Protein AF-A0A846D3G9-F1 (afdb_monomer_lite)

pLDDT: mean 93.1, std 8.28, range [65.25, 98.62]

Radius of gyration: 20.48 Å; chains: 1; bounding box: 64×42×37 Å

Structure (mmCIF, N/CA/C/O backbone):
data_AF-A0A846D3G9-F1
#
_entry.id   AF-A0A846D3G9-F1
#
loop_
_atom_site.group_PDB
_atom_site.id
_atom_site.type_symbol
_atom_site.label_atom_id
_atom_site.label_alt_id
_atom_site.label_comp_id
_atom_site.label_asym_id
_atom_site.label_entity_id
_atom_site.label_seq_id
_atom_site.pdbx_PDB_ins_code
_atom_site.Cartn_x
_atom_site.Cartn_y
_atom_site.Cartn_z
_atom_site.occupancy
_atom_site.B_iso_or_equiv
_atom_site.auth_seq_id
_atom_site.auth_comp_id
_atom_site.auth_asym_id
_atom_site.auth_atom_id
_atom_site.pdbx_PDB_model_num
ATOM 1 N N . VAL A 1 1 ? 3.346 23.063 -13.360 1.00 92.69 1 VAL A N 1
ATOM 2 C CA . VAL A 1 1 ? 4.723 22.517 -13.256 1.00 92.69 1 VAL A CA 1
ATOM 3 C C . VAL A 1 1 ? 4.946 21.831 -11.912 1.00 92.69 1 VAL A C 1
ATOM 5 O O . VAL A 1 1 ? 5.112 20.624 -11.915 1.00 92.69 1 VAL A O 1
ATOM 8 N N . ILE A 1 2 ? 4.826 22.537 -10.778 1.00 97.31 2 ILE A N 1
ATOM 9 C CA . ILE A 1 2 ? 5.050 21.969 -9.428 1.00 97.31 2 ILE A CA 1
ATOM 10 C C . ILE A 1 2 ? 4.203 20.713 -9.144 1.00 97.31 2 ILE A C 1
ATOM 12 O O . ILE A 1 2 ? 4.733 19.724 -8.655 1.00 97.31 2 ILE A O 1
ATOM 16 N N . GLY A 1 3 ? 2.911 20.708 -9.498 1.00 98.06 3 GLY A N 1
ATOM 17 C CA . GLY A 1 3 ? 2.059 19.523 -9.304 1.00 98.06 3 GLY A CA 1
ATOM 18 C C . GLY A 1 3 ? 2.577 18.277 -10.035 1.00 98.06 3 GLY A C 1
ATOM 19 O O . GLY A 1 3 ? 2.642 17.207 -9.448 1.00 98.06 3 GLY A O 1
ATOM 20 N N . ILE A 1 4 ? 3.042 18.438 -11.279 1.00 98.19 4 ILE A N 1
ATOM 21 C CA . ILE A 1 4 ? 3.637 17.346 -12.064 1.00 98.19 4 ILE A CA 1
ATOM 22 C C . ILE A 1 4 ? 4.944 16.865 -11.434 1.00 98.19 4 ILE A C 1
ATOM 24 O O . ILE A 1 4 ? 5.202 15.665 -11.424 1.00 98.19 4 ILE A O 1
ATOM 28 N N . TRP A 1 5 ? 5.744 17.770 -10.861 1.00 98.44 5 TRP A N 1
ATOM 29 C CA . TRP A 1 5 ? 6.933 17.372 -10.107 1.00 98.44 5 TRP A CA 1
ATOM 30 C C . TRP A 1 5 ? 6.574 16.495 -8.909 1.00 98.44 5 TRP A C 1
ATOM 32 O O . TRP A 1 5 ? 7.191 15.451 -8.741 1.00 98.44 5 TRP A O 1
ATOM 42 N N . PHE A 1 6 ? 5.549 16.841 -8.126 1.00 98.25 6 PHE A N 1
ATOM 43 C CA . PHE A 1 6 ? 5.122 15.993 -7.008 1.00 98.25 6 PHE A CA 1
ATOM 44 C C . PHE A 1 6 ? 4.551 14.648 -7.458 1.00 98.25 6 PHE A C 1
ATOM 46 O O . PHE A 1 6 ? 4.858 13.637 -6.833 1.00 98.25 6 PHE A O 1
ATOM 53 N N . THR A 1 7 ? 3.786 14.594 -8.552 1.00 98.06 7 THR A N 1
ATOM 54 C CA . THR A 1 7 ? 3.332 13.313 -9.117 1.00 98.06 7 THR A CA 1
ATOM 55 C C . THR A 1 7 ? 4.517 12.445 -9.544 1.00 98.06 7 THR A C 1
ATOM 57 O O . THR A 1 7 ? 4.562 11.265 -9.206 1.00 98.06 7 THR A O 1
ATOM 60 N N . ALA A 1 8 ? 5.505 13.024 -10.235 1.00 98.44 8 ALA A N 1
ATOM 61 C CA . ALA A 1 8 ? 6.708 12.305 -10.652 1.00 98.44 8 ALA A CA 1
ATOM 62 C C . ALA A 1 8 ? 7.530 11.817 -9.446 1.00 98.44 8 ALA A C 1
ATOM 64 O O . ALA A 1 8 ? 7.971 10.667 -9.426 1.00 98.44 8 ALA A O 1
ATOM 65 N N . LEU A 1 9 ? 7.682 12.657 -8.416 1.00 98.31 9 LEU A N 1
ATOM 66 C CA . LEU A 1 9 ? 8.343 12.286 -7.165 1.00 98.31 9 LEU A CA 1
ATOM 67 C C . LEU A 1 9 ? 7.590 11.161 -6.442 1.00 98.31 9 LEU A C 1
ATOM 69 O O . LEU A 1 9 ? 8.223 10.207 -6.008 1.00 98.31 9 LEU A O 1
ATOM 73 N N . GLY A 1 10 ? 6.257 11.219 -6.378 1.00 97.81 10 GLY A N 1
ATOM 74 C CA . GLY A 1 10 ? 5.436 10.188 -5.741 1.00 97.81 10 GLY A CA 1
ATOM 75 C C . GLY A 1 10 ? 5.555 8.817 -6.414 1.00 97.81 10 GLY A C 1
ATOM 76 O O . GLY A 1 10 ? 5.716 7.810 -5.729 1.00 97.81 10 GLY A O 1
ATOM 77 N N . ILE A 1 11 ? 5.543 8.761 -7.752 1.00 98.06 11 ILE A N 1
ATOM 78 C CA . ILE A 1 11 ? 5.790 7.506 -8.488 1.00 98.06 11 ILE A CA 1
ATOM 79 C C . ILE A 1 11 ? 7.219 7.010 -8.244 1.00 98.06 11 ILE A C 1
ATOM 81 O O . ILE A 1 11 ? 7.424 5.822 -8.002 1.00 98.06 11 ILE A O 1
ATOM 85 N N . SER A 1 12 ? 8.196 7.922 -8.234 1.00 98.00 12 SER A N 1
ATOM 86 C CA . SER A 1 12 ? 9.600 7.581 -7.974 1.00 98.00 12 SER A CA 1
ATOM 87 C C . SER A 1 12 ? 9.801 6.959 -6.591 1.00 98.00 12 SER A C 1
ATOM 89 O O . SER A 1 12 ? 10.610 6.051 -6.459 1.00 98.00 12 SER A O 1
ATOM 91 N N . THR A 1 13 ? 9.065 7.397 -5.564 1.00 97.12 13 THR A N 1
ATOM 92 C CA . THR A 1 13 ? 9.142 6.792 -4.224 1.00 97.12 13 THR A CA 1
ATOM 93 C C . THR A 1 13 ? 8.372 5.477 -4.123 1.00 97.12 13 THR A C 1
ATOM 95 O O . THR A 1 13 ? 8.869 4.535 -3.507 1.00 97.12 13 THR A O 1
ATOM 98 N N . MET A 1 14 ? 7.201 5.374 -4.764 1.00 97.69 14 MET A N 1
ATOM 99 C CA . MET A 1 14 ? 6.427 4.124 -4.800 1.00 97.69 14 MET A CA 1
ATOM 100 C C . MET A 1 14 ? 7.174 3.002 -5.538 1.00 97.69 14 MET A C 1
ATOM 102 O O . MET A 1 14 ? 7.020 1.841 -5.180 1.00 97.69 14 MET A O 1
ATOM 106 N N . ALA A 1 15 ? 8.060 3.336 -6.484 1.00 95.75 15 ALA A N 1
ATOM 107 C CA . ALA A 1 15 ? 8.949 2.371 -7.139 1.00 95.75 15 ALA A CA 1
ATOM 108 C C . ALA A 1 15 ? 9.911 1.648 -6.172 1.00 95.75 15 ALA A C 1
ATOM 110 O O . ALA A 1 15 ? 10.410 0.575 -6.495 1.00 95.75 15 ALA A O 1
ATOM 111 N N . PHE A 1 16 ? 10.156 2.211 -4.984 1.00 95.38 16 PHE A N 1
ATOM 112 C CA . PHE A 1 16 ? 10.937 1.589 -3.909 1.00 95.38 16 PHE A CA 1
ATOM 113 C C . PHE A 1 16 ? 10.043 1.099 -2.759 1.00 95.38 16 PHE A C 1
ATOM 115 O O . PHE A 1 16 ? 10.471 1.067 -1.606 1.00 95.38 16 PHE A O 1
ATOM 122 N N . ASN A 1 17 ? 8.792 0.738 -3.063 1.00 93.88 17 ASN A N 1
ATOM 123 C CA . ASN A 1 17 ? 7.803 0.210 -2.120 1.00 93.88 17 ASN A CA 1
ATOM 124 C C . ASN A 1 17 ? 7.439 1.165 -0.962 1.00 93.88 17 ASN A C 1
ATOM 126 O O . ASN A 1 17 ? 6.856 0.735 0.036 1.00 93.88 17 ASN A O 1
ATOM 130 N N . LEU A 1 18 ? 7.732 2.470 -1.087 1.00 96.69 18 LEU A N 1
ATOM 131 C CA . LEU A 1 18 ? 7.212 3.495 -0.180 1.00 96.69 18 LEU A CA 1
ATOM 132 C C . LEU A 1 18 ? 5.826 3.937 -0.660 1.00 96.69 18 LEU A C 1
ATOM 134 O O . LEU A 1 18 ? 5.681 4.858 -1.466 1.00 96.69 18 LEU A O 1
ATOM 138 N N . ASN A 1 19 ? 4.818 3.221 -0.175 1.00 96.56 19 ASN A N 1
ATOM 139 C CA . ASN A 1 19 ? 3.435 3.339 -0.620 1.00 96.56 19 ASN A CA 1
ATOM 140 C C . ASN A 1 19 ? 2.661 4.463 0.087 1.00 96.56 19 ASN A C 1
ATOM 142 O O . ASN A 1 19 ? 3.153 5.125 1.002 1.00 96.56 19 ASN A O 1
ATOM 146 N N . GLY A 1 20 ? 1.420 4.676 -0.359 1.00 96.62 20 GLY A N 1
ATOM 147 C CA . GLY A 1 20 ? 0.481 5.5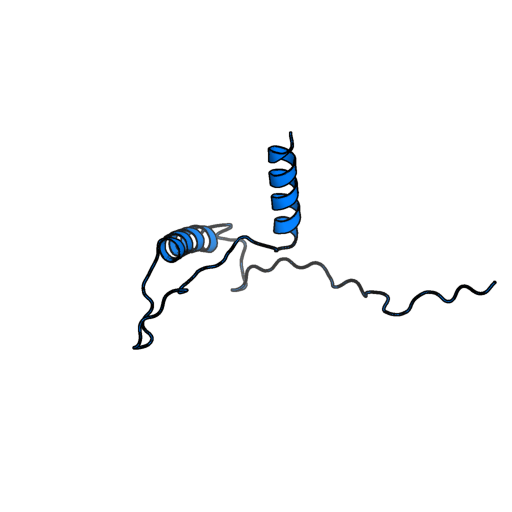95 0.281 1.00 96.62 20 GLY A CA 1
ATOM 148 C C . GLY A 1 20 ? 0.051 5.146 1.681 1.00 96.62 20 GLY A C 1
ATOM 149 O O . GLY A 1 20 ? 0.405 4.070 2.160 1.00 96.62 20 GLY A O 1
ATOM 150 N N . PHE A 1 21 ? -0.745 5.984 2.344 1.00 98.19 21 PHE A N 1
ATOM 151 C CA . PHE A 1 21 ? -1.242 5.683 3.683 1.00 98.19 21 PHE A CA 1
ATOM 152 C C . PHE A 1 21 ? -2.052 4.384 3.730 1.00 98.19 21 PHE A C 1
ATOM 154 O O . PHE A 1 21 ? -2.884 4.120 2.863 1.00 98.19 21 PHE A O 1
ATOM 161 N N . ASN A 1 22 ? -1.850 3.623 4.803 1.00 97.56 22 ASN A N 1
ATOM 162 C CA . ASN A 1 22 ? -2.611 2.425 5.111 1.00 97.56 22 ASN A CA 1
ATOM 163 C C . ASN A 1 22 ? -3.425 2.671 6.386 1.00 97.56 22 ASN A C 1
ATOM 165 O O . ASN A 1 22 ? -2.855 2.814 7.465 1.00 97.56 22 ASN A O 1
ATOM 169 N N . PHE A 1 23 ? -4.749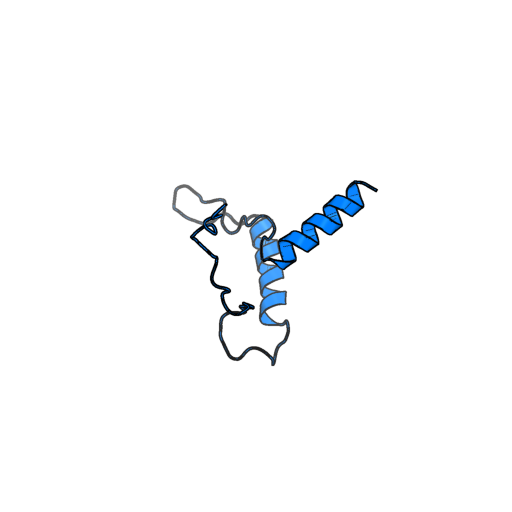 2.728 6.236 1.00 98.38 23 PHE A N 1
ATOM 170 C CA . PHE A 1 23 ? -5.694 2.894 7.343 1.00 98.38 23 PHE A CA 1
ATOM 171 C C . PHE A 1 23 ? -6.630 1.689 7.500 1.00 98.38 23 PHE A C 1
ATOM 173 O O . PHE A 1 23 ? -7.773 1.826 7.942 1.00 98.38 23 PHE A O 1
ATOM 180 N N . ASN A 1 24 ? -6.160 0.498 7.130 1.00 97.62 24 ASN A N 1
ATOM 181 C CA . ASN A 1 24 ? -6.927 -0.732 7.290 1.00 97.62 24 ASN A CA 1
ATOM 182 C C . ASN A 1 24 ? -7.225 -0.961 8.775 1.00 97.62 24 ASN A C 1
ATOM 184 O O . ASN A 1 24 ? -6.314 -0.949 9.603 1.00 97.62 24 ASN A O 1
ATOM 188 N N . GLN A 1 25 ? -8.500 -1.155 9.111 1.00 97.06 25 GLN A N 1
ATOM 189 C CA . GLN A 1 25 ? -8.980 -1.421 10.470 1.00 97.06 25 GLN A CA 1
ATOM 190 C C . GLN A 1 25 ? -8.555 -0.369 11.510 1.00 97.06 25 GLN A C 1
ATOM 192 O O . GLN A 1 25 ? -8.406 -0.670 12.692 1.00 97.06 25 GLN A O 1
ATOM 197 N N . SER A 1 26 ? -8.352 0.882 11.086 1.00 97.94 26 SER A N 1
ATOM 198 C CA . SER A 1 26 ? -7.806 1.933 11.960 1.00 97.94 26 SER A CA 1
ATOM 199 C C . SER A 1 26 ? -8.778 2.467 13.018 1.00 97.94 26 SER A C 1
ATOM 201 O O . SER A 1 26 ? -8.358 3.227 13.887 1.00 97.94 26 SER A O 1
ATOM 203 N N . ILE A 1 27 ? -10.060 2.095 12.966 1.00 97.88 27 ILE A N 1
ATOM 204 C CA . ILE A 1 27 ? -11.060 2.455 13.979 1.00 97.88 27 ILE A CA 1
ATOM 205 C C . ILE A 1 27 ? -11.566 1.179 14.647 1.00 97.88 27 ILE A C 1
ATOM 207 O O . ILE A 1 27 ? -12.064 0.271 13.981 1.00 97.88 27 ILE A O 1
ATOM 211 N N . ILE A 1 28 ? -11.457 1.138 15.973 1.00 97.94 28 ILE A N 1
ATOM 212 C CA . ILE A 1 28 ? -11.850 0.006 16.812 1.00 97.94 28 ILE A CA 1
ATOM 213 C C . ILE A 1 28 ? -12.756 0.533 17.931 1.00 97.94 28 ILE A C 1
ATOM 215 O O . ILE A 1 28 ? -12.522 1.624 18.458 1.00 97.94 28 ILE A O 1
ATOM 219 N N . ASP A 1 29 ? -13.811 -0.208 18.265 1.00 96.88 29 ASP A N 1
ATOM 220 C CA . ASP A 1 29 ? -14.675 0.108 19.405 1.00 96.88 29 ASP A CA 1
ATOM 221 C C . ASP A 1 29 ? -14.025 -0.270 20.757 1.00 96.88 29 ASP A C 1
ATOM 223 O O . ASP A 1 29 ? -12.915 -0.798 20.831 1.00 96.88 29 ASP A O 1
ATOM 227 N N . SER A 1 30 ? -14.717 -0.011 21.867 1.00 97.00 30 SER A N 1
ATOM 228 C CA . SER A 1 30 ? -14.225 -0.363 23.208 1.00 97.00 30 SER A CA 1
ATOM 229 C C . SER A 1 30 ? -14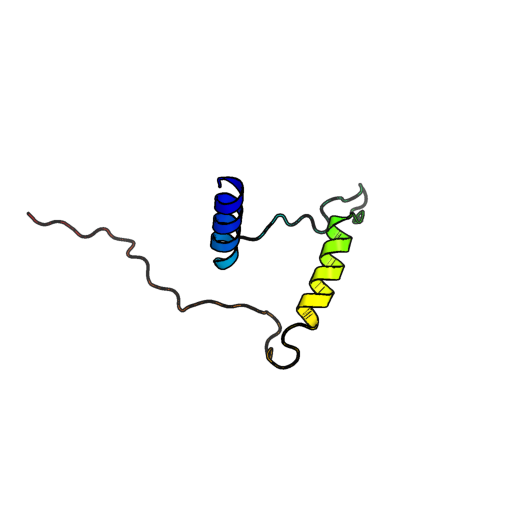.204 -1.870 23.501 1.00 97.00 30 SER A C 1
ATOM 231 O O . SER A 1 30 ? -13.623 -2.280 24.505 1.00 97.00 30 SER A O 1
ATOM 233 N N . GLN A 1 31 ? -14.833 -2.691 22.660 1.00 97.62 31 GLN A N 1
ATOM 234 C CA . GLN A 1 31 ? -14.874 -4.150 22.772 1.00 97.62 31 GLN A CA 1
ATOM 235 C C . GLN A 1 31 ? -13.827 -4.834 21.877 1.00 97.62 31 GLN A C 1
ATOM 237 O O . GLN A 1 31 ? -13.653 -6.048 21.968 1.00 97.62 31 GLN A O 1
ATOM 242 N N . GLY A 1 32 ? -13.104 -4.073 21.050 1.00 96.69 32 GLY A N 1
ATOM 243 C CA . GLY A 1 32 ? -12.102 -4.599 20.127 1.00 96.69 32 GLY A CA 1
ATOM 244 C C . GLY A 1 32 ? -12.644 -4.933 18.734 1.00 96.69 32 GLY A C 1
ATOM 245 O O . GLY A 1 32 ? -11.914 -5.519 17.934 1.00 96.69 32 GLY A O 1
ATOM 246 N N . HIS A 1 33 ? -13.889 -4.579 18.407 1.00 97.81 33 HIS A N 1
ATOM 247 C CA . HIS A 1 33 ? -14.427 -4.784 17.065 1.00 97.81 33 HIS A CA 1
ATOM 248 C C . HIS A 1 33 ? -13.987 -3.676 16.113 1.00 97.81 33 HIS A C 1
ATOM 250 O O . HIS A 1 33 ? -14.023 -2.488 16.437 1.00 97.81 33 HIS A O 1
ATOM 256 N N . VAL A 1 34 ? -13.634 -4.073 14.894 1.00 97.56 34 VAL A N 1
ATOM 257 C CA . VAL A 1 34 ? -13.286 -3.141 13.822 1.00 97.56 34 VAL A CA 1
ATOM 258 C C . VAL A 1 34 ? -14.538 -2.432 13.311 1.00 97.56 34 VAL A C 1
ATOM 260 O O . VAL A 1 34 ? -15.486 -3.072 12.845 1.00 97.56 34 VAL A O 1
ATOM 263 N N . ILE A 1 35 ? -14.509 -1.102 13.312 1.00 97.75 35 ILE A N 1
ATOM 264 C CA . ILE A 1 35 ? -15.512 -0.267 12.651 1.00 97.75 35 ILE A CA 1
ATOM 265 C C . ILE A 1 35 ? -14.999 0.039 11.242 1.00 97.75 35 ILE A C 1
ATOM 267 O O . ILE A 1 35 ? -14.096 0.854 11.065 1.00 97.75 35 ILE A O 1
ATOM 271 N N . ASN A 1 36 ? -15.575 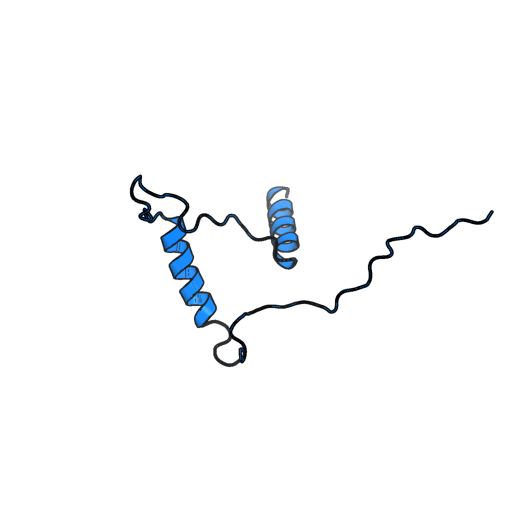-0.624 10.233 1.00 97.69 36 ASN A N 1
ATOM 272 C CA . ASN A 1 36 ? -15.166 -0.431 8.839 1.00 97.69 36 ASN A CA 1
ATOM 273 C C . ASN A 1 36 ? -15.374 1.024 8.387 1.00 97.69 36 ASN A C 1
ATOM 275 O O . ASN A 1 36 ? -16.428 1.625 8.611 1.00 97.69 36 ASN A O 1
ATOM 279 N N . THR A 1 37 ? -14.387 1.544 7.670 1.00 98.38 37 THR A N 1
ATOM 280 C CA . THR A 1 37 ? -14.355 2.878 7.070 1.00 98.38 37 THR A CA 1
ATOM 281 C C . THR A 1 37 ? -14.308 2.792 5.543 1.00 98.38 37 THR A C 1
ATOM 283 O O . THR A 1 37 ? -14.257 1.711 4.953 1.00 98.38 37 THR A O 1
ATOM 286 N N . TRP A 1 38 ? -14.263 3.944 4.870 1.00 98.44 38 TRP A N 1
ATOM 287 C CA . TRP A 1 38 ? -13.987 3.991 3.432 1.00 98.44 38 TRP A CA 1
ATOM 288 C C . TRP A 1 38 ? -12.615 3.410 3.060 1.00 98.44 38 TRP A C 1
ATOM 290 O O . TRP A 1 38 ? -12.481 2.858 1.969 1.00 98.44 38 TRP A O 1
ATOM 300 N N . ALA A 1 39 ? -11.621 3.470 3.956 1.00 98.25 39 ALA A N 1
ATOM 301 C CA . ALA A 1 39 ? -10.316 2.854 3.716 1.00 98.25 39 ALA A CA 1
ATOM 302 C C . ALA A 1 39 ? -10.432 1.324 3.610 1.00 98.25 39 ALA A C 1
ATOM 304 O O . ALA A 1 39 ? -9.853 0.727 2.708 1.00 98.25 39 ALA A O 1
ATOM 305 N N . ASP A 1 40 ? -11.267 0.697 4.443 1.00 98.25 40 ASP A N 1
ATOM 306 C CA . ASP A 1 40 ? -11.497 -0.751 4.398 1.00 98.25 40 ASP A CA 1
ATOM 307 C C . ASP A 1 40 ? -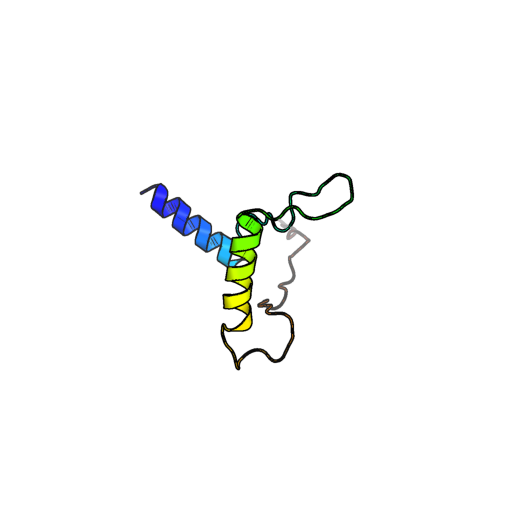12.232 -1.185 3.120 1.00 98.25 40 ASP A C 1
ATOM 309 O O . ASP A 1 40 ? -11.990 -2.274 2.598 1.00 98.25 40 ASP A O 1
ATOM 313 N N . VAL A 1 41 ? -13.106 -0.331 2.575 1.00 98.19 41 VAL A N 1
ATOM 314 C CA . VAL A 1 41 ? -13.755 -0.570 1.274 1.00 98.19 41 VAL A CA 1
ATOM 315 C C . VAL A 1 41 ? -12.734 -0.507 0.13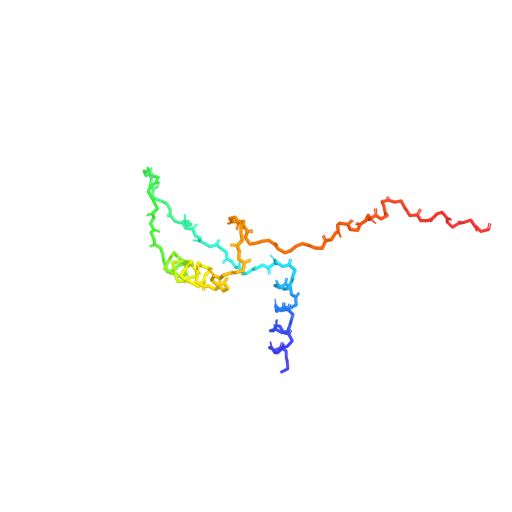7 1.00 98.19 41 VAL A C 1
ATOM 317 O O . VAL A 1 41 ? -12.720 -1.398 -0.714 1.00 98.19 41 VAL A O 1
ATOM 320 N N . LEU A 1 42 ? -11.850 0.496 0.140 1.00 98.31 42 LEU A N 1
ATOM 321 C CA . LEU A 1 42 ? -10.757 0.593 -0.832 1.00 98.31 42 LEU A CA 1
ATOM 322 C C . LEU A 1 42 ? -9.805 -0.604 -0.731 1.00 98.31 42 LEU A C 1
ATOM 324 O O . LEU A 1 42 ? -9.420 -1.162 -1.755 1.00 98.31 42 LEU A O 1
ATOM 328 N N . ASN A 1 43 ? -9.501 -1.069 0.481 1.00 98.31 43 ASN A N 1
ATOM 329 C CA . ASN A 1 43 ? -8.685 -2.261 0.682 1.00 98.31 43 ASN A CA 1
ATOM 330 C C . ASN A 1 43 ? -9.316 -3.518 0.062 1.00 98.31 43 ASN A C 1
ATOM 332 O O . ASN A 1 43 ? -8.620 -4.307 -0.567 1.00 98.31 43 ASN A O 1
ATOM 336 N N . ARG A 1 44 ? -10.641 -3.695 0.165 1.00 98.62 44 ARG A N 1
ATOM 337 C CA . ARG A 1 44 ? -11.339 -4.819 -0.492 1.00 98.62 44 ARG A CA 1
ATOM 338 C C . ARG A 1 44 ? -11.248 -4.753 -2.017 1.00 98.62 44 ARG A C 1
ATOM 340 O O . ARG A 1 44 ? -11.108 -5.793 -2.653 1.00 98.62 44 ARG A O 1
ATOM 347 N N . ALA A 1 45 ? -11.316 -3.555 -2.599 1.00 98.62 45 ALA A N 1
ATOM 348 C CA . ALA A 1 45 ? -11.102 -3.375 -4.034 1.00 98.62 45 ALA A CA 1
ATOM 349 C C . ALA A 1 45 ? -9.653 -3.713 -4.430 1.00 98.62 45 ALA A C 1
ATOM 351 O O . ALA A 1 45 ? -9.446 -4.446 -5.395 1.00 98.62 45 ALA A O 1
ATOM 352 N N . ASN A 1 46 ? -8.672 -3.256 -3.644 1.00 98.06 46 ASN A N 1
ATOM 353 C CA . ASN A 1 46 ? -7.256 -3.562 -3.859 1.00 98.06 46 ASN A CA 1
ATOM 354 C C . ASN A 1 46 ? -6.980 -5.069 -3.809 1.00 98.06 46 ASN A C 1
ATOM 356 O O . ASN A 1 46 ? -6.336 -5.582 -4.718 1.00 98.06 46 ASN A O 1
ATOM 360 N N . LEU A 1 47 ? -7.550 -5.789 -2.836 1.00 98.31 47 LEU A N 1
ATOM 361 C CA . LEU A 1 47 ? -7.464 -7.253 -2.772 1.00 98.31 47 LEU A CA 1
ATOM 362 C C . LEU A 1 47 ? -8.012 -7.914 -4.043 1.00 98.31 47 LEU A C 1
ATOM 364 O O . LEU A 1 47 ? -7.423 -8.864 -4.543 1.00 98.31 47 LEU A O 1
ATOM 368 N N . GLY A 1 48 ? -9.118 -7.404 -4.593 1.00 98.25 48 GLY A N 1
ATOM 369 C CA . GLY A 1 48 ? -9.674 -7.905 -5.852 1.00 98.25 48 GLY A CA 1
ATOM 370 C C . GLY A 1 48 ? -8.720 -7.749 -7.040 1.00 98.25 48 GLY A C 1
ATOM 371 O O . GLY A 1 48 ? -8.673 -8.630 -7.898 1.00 98.25 48 GLY A O 1
ATOM 372 N N . PHE A 1 49 ? -7.945 -6.661 -7.086 1.00 98.12 49 PHE A N 1
ATOM 373 C CA . PHE A 1 49 ? -6.896 -6.486 -8.092 1.00 98.12 49 PHE A CA 1
ATOM 374 C C . PHE A 1 49 ? -5.706 -7.408 -7.836 1.00 98.12 49 PHE A C 1
ATOM 376 O O . PHE A 1 49 ? -5.291 -8.100 -8.759 1.00 98.12 49 PHE A O 1
ATOM 383 N N . GLU A 1 50 ? -5.204 -7.460 -6.604 1.00 97.25 50 GLU A N 1
ATOM 384 C CA . GLU A 1 50 ? -4.033 -8.255 -6.214 1.00 97.25 50 GLU A CA 1
ATOM 385 C C . GLU A 1 50 ? -4.208 -9.741 -6.550 1.00 97.25 50 GLU A C 1
ATOM 387 O O . GLU A 1 50 ? -3.365 -10.328 -7.220 1.00 97.25 50 GLU A O 1
ATOM 392 N N . VAL A 1 51 ? -5.347 -10.341 -6.187 1.00 97.19 51 VAL A N 1
ATOM 393 C CA . VAL A 1 51 ? -5.573 -11.785 -6.397 1.00 97.19 51 VAL A CA 1
ATOM 394 C C . VAL A 1 51 ? -5.817 -12.174 -7.859 1.00 97.19 51 VAL A C 1
ATOM 396 O O . VAL A 1 51 ? -5.726 -13.352 -8.202 1.00 97.19 51 VAL A O 1
ATOM 399 N N . MET A 1 52 ? -6.172 -11.213 -8.719 1.00 98.38 52 MET A N 1
ATOM 400 C CA . MET A 1 52 ? -6.475 -11.462 -10.135 1.00 98.38 52 MET A CA 1
ATOM 401 C C . MET A 1 52 ? -5.359 -11.005 -11.079 1.00 98.38 52 MET A C 1
ATOM 403 O O . MET A 1 52 ? -5.279 -11.499 -12.212 1.00 98.38 52 MET A O 1
ATOM 407 N N . HIS A 1 53 ? -4.530 -10.052 -10.650 1.00 97.62 53 HIS A N 1
ATOM 408 C CA . HIS A 1 53 ? -3.391 -9.564 -11.415 1.00 97.62 53 HIS A CA 1
ATOM 409 C C . HIS A 1 53 ? -2.386 -10.698 -11.635 1.00 97.62 53 HIS A C 1
ATOM 411 O O . HIS A 1 53 ? -2.146 -11.510 -10.748 1.00 97.62 53 HIS A O 1
ATOM 417 N N . GLU A 1 54 ? -1.844 -10.798 -12.855 1.00 94.75 54 GLU A N 1
ATOM 418 C CA . GLU A 1 54 ? -0.858 -11.829 -13.211 1.00 94.75 54 GLU A CA 1
ATOM 419 C C . GLU A 1 54 ? -1.261 -13.262 -12.783 1.00 94.75 54 GLU A C 1
ATOM 421 O O . GLU A 1 54 ? -0.456 -14.049 -12.291 1.00 94.75 54 GLU A O 1
ATOM 426 N N . ARG A 1 55 ? -2.531 -13.626 -13.023 1.00 96.19 55 ARG A N 1
ATOM 427 C CA . ARG A 1 55 ? -3.210 -14.866 -12.574 1.00 96.19 55 ARG A CA 1
ATOM 428 C C . ARG A 1 55 ? -2.459 -16.207 -12.700 1.00 96.19 55 ARG A C 1
ATOM 430 O O . ARG A 1 55 ? -2.883 -17.181 -12.095 1.00 96.19 55 ARG A O 1
ATOM 437 N N . ASN A 1 56 ? -1.417 -16.285 -13.531 1.00 96.81 56 ASN A N 1
ATOM 438 C CA . ASN A 1 56 ? -0.634 -17.497 -13.799 1.00 96.81 56 ASN A CA 1
ATOM 439 C C . ASN A 1 56 ? 0.883 -17.309 -13.552 1.00 96.81 56 ASN A C 1
ATOM 441 O O . ASN A 1 56 ? 1.658 -18.166 -13.972 1.00 96.81 56 ASN A O 1
ATOM 445 N N . ALA A 1 57 ? 1.323 -16.192 -12.960 1.00 96.62 57 ALA A N 1
ATOM 446 C CA . ALA A 1 57 ? 2.746 -15.883 -12.758 1.00 96.62 57 ALA A CA 1
ATOM 447 C C . ALA A 1 57 ? 3.254 -16.212 -11.343 1.00 96.62 57 ALA A C 1
ATOM 449 O O . ALA A 1 57 ? 4.455 -16.392 -11.146 1.00 96.62 57 ALA A O 1
ATOM 450 N N . HIS A 1 58 ? 2.351 -16.307 -10.363 1.00 95.62 58 HIS A N 1
ATOM 451 C CA . HIS A 1 58 ? 2.704 -16.465 -8.955 1.00 95.62 58 HIS A CA 1
ATOM 452 C C . HIS A 1 58 ? 2.628 -17.930 -8.509 1.00 95.62 58 HIS A C 1
ATOM 454 O O . HIS A 1 58 ? 1.559 -18.539 -8.506 1.00 95.62 58 HIS A O 1
ATOM 460 N N . ASN A 1 59 ? 3.764 -18.478 -8.067 1.00 95.31 59 ASN A N 1
ATOM 461 C CA . ASN A 1 59 ? 3.862 -19.833 -7.498 1.00 95.31 59 ASN A CA 1
ATOM 462 C C . ASN A 1 59 ? 4.067 -19.821 -5.973 1.00 95.31 59 ASN A C 1
ATOM 464 O O . ASN A 1 59 ? 4.024 -20.869 -5.328 1.00 95.31 59 ASN A O 1
ATOM 468 N N . PHE A 1 60 ? 4.319 -18.641 -5.407 1.00 96.12 60 PHE A N 1
ATOM 469 C CA . PHE A 1 60 ? 4.520 -18.405 -3.983 1.00 96.12 60 PHE A CA 1
ATOM 470 C C . PHE A 1 60 ? 3.429 -17.459 -3.467 1.00 96.12 60 PHE A C 1
ATOM 472 O O . PHE A 1 60 ? 2.905 -16.663 -4.242 1.00 96.12 60 PHE A O 1
ATOM 479 N N . PRO A 1 61 ? 3.070 -17.535 -2.174 1.00 93.75 61 PRO A N 1
ATOM 480 C CA . PRO A 1 61 ? 1.943 -16.781 -1.626 1.00 93.75 61 PRO A CA 1
ATOM 481 C C . PRO A 1 61 ? 2.207 -15.281 -1.434 1.00 93.75 61 PRO A C 1
ATOM 483 O O . PRO A 1 61 ? 1.260 -14.544 -1.191 1.00 93.75 61 PRO A O 1
ATOM 486 N N . LEU A 1 62 ? 3.467 -14.837 -1.478 1.00 95.81 62 LEU A N 1
ATOM 487 C CA . LEU A 1 62 ? 3.840 -13.435 -1.302 1.00 95.81 62 LEU A CA 1
ATOM 488 C C . LEU A 1 62 ? 4.396 -12.892 -2.613 1.00 95.81 62 LEU A C 1
ATOM 490 O O . LEU A 1 62 ? 5.388 -13.420 -3.120 1.00 95.81 62 LEU A O 1
ATOM 494 N N . ASP A 1 63 ? 3.780 -11.826 -3.114 1.00 92.88 63 ASP A N 1
ATOM 495 C CA . ASP A 1 63 ? 4.315 -11.043 -4.221 1.00 92.88 63 ASP A CA 1
ATOM 496 C C . ASP A 1 63 ? 5.376 -10.074 -3.684 1.00 92.88 63 ASP A C 1
ATOM 498 O O . ASP A 1 63 ? 5.079 -9.042 -3.080 1.00 92.88 63 ASP A O 1
ATOM 502 N N . LEU A 1 64 ? 6.640 -10.473 -3.817 1.00 93.69 64 LEU A N 1
ATOM 503 C CA . LEU A 1 64 ? 7.796 -9.684 -3.419 1.00 93.69 64 LEU A CA 1
ATOM 504 C C . LEU A 1 64 ? 8.766 -9.603 -4.592 1.00 93.69 64 LEU A C 1
ATOM 506 O O . LEU A 1 64 ? 9.209 -10.623 -5.118 1.00 93.69 64 LEU A O 1
ATOM 510 N N . ALA A 1 65 ? 9.179 -8.385 -4.925 1.00 88.75 65 ALA A N 1
ATOM 511 C CA . ALA A 1 65 ? 10.258 -8.124 -5.864 1.00 88.75 65 ALA A CA 1
ATOM 512 C C . ALA A 1 65 ? 11.411 -7.442 -5.120 1.00 88.75 65 ALA A C 1
ATOM 514 O O . ALA A 1 65 ? 11.308 -6.289 -4.698 1.00 88.75 65 ALA A O 1
ATOM 515 N N . ALA A 1 66 ? 12.515 -8.165 -4.944 1.00 78.56 66 ALA A N 1
ATOM 516 C CA . ALA A 1 66 ? 13.744 -7.639 -4.365 1.00 78.56 66 ALA A CA 1
ATOM 517 C C . ALA A 1 66 ? 14.923 -7.941 -5.294 1.00 78.56 66 ALA A C 1
ATOM 519 O O . ALA A 1 66 ? 15.024 -9.031 -5.855 1.00 78.56 66 ALA A O 1
ATOM 520 N N . ALA A 1 67 ? 15.819 -6.968 -5.443 1.00 75.12 67 ALA A N 1
ATOM 521 C CA . ALA A 1 67 ? 17.140 -7.215 -6.004 1.00 75.12 67 ALA A CA 1
ATOM 522 C C . ALA A 1 67 ? 18.035 -7.885 -4.948 1.00 75.12 67 ALA A C 1
ATOM 524 O O . ALA A 1 67 ? 17.747 -7.836 -3.750 1.00 75.12 67 ALA A O 1
ATOM 525 N N . GLU A 1 68 ? 19.137 -8.493 -5.385 1.00 77.94 68 GLU A N 1
ATOM 526 C CA . GLU A 1 68 ? 20.161 -8.986 -4.465 1.00 77.94 68 GLU A CA 1
ATOM 527 C C . GLU A 1 68 ? 20.660 -7.840 -3.569 1.00 77.94 68 GLU A C 1
ATOM 529 O O . GLU A 1 68 ? 20.884 -6.718 -4.035 1.00 77.94 68 GLU A O 1
ATOM 534 N N . ALA A 1 69 ? 20.798 -8.107 -2.268 1.00 75.56 69 ALA A N 1
ATOM 535 C CA . ALA A 1 69 ? 21.253 -7.105 -1.316 1.00 75.56 69 ALA A CA 1
ATOM 536 C C . ALA A 1 69 ? 22.692 -6.692 -1.653 1.00 75.56 69 ALA A C 1
ATOM 538 O O . ALA A 1 69 ? 23.623 -7.488 -1.534 1.00 75.56 69 ALA A O 1
ATOM 539 N N . THR A 1 70 ? 22.889 -5.437 -2.053 1.00 74.25 70 THR A N 1
ATOM 540 C CA . THR A 1 70 ? 24.233 -4.903 -2.261 1.00 74.25 70 THR A CA 1
ATOM 541 C C . THR A 1 70 ? 24.873 -4.604 -0.901 1.00 74.25 70 THR A C 1
ATOM 543 O O . THR A 1 70 ? 24.257 -3.943 -0.058 1.00 74.25 70 THR A O 1
ATOM 546 N N . PRO A 1 71 ? 26.099 -5.087 -0.630 1.00 79.25 71 PRO A N 1
ATOM 547 C CA . PRO A 1 71 ? 26.770 -4.792 0.626 1.00 79.25 71 PRO A CA 1
ATOM 548 C C . PRO A 1 71 ? 27.070 -3.292 0.702 1.00 79.25 71 PRO A C 1
ATOM 550 O O . PRO A 1 71 ? 27.808 -2.742 -0.116 1.00 79.25 71 PRO A O 1
ATOM 553 N N . VAL A 1 72 ? 26.494 -2.619 1.698 1.00 80.00 72 VAL A N 1
ATOM 554 C CA . VAL A 1 72 ? 26.805 -1.220 2.001 1.00 80.00 72 VAL A CA 1
ATOM 555 C C . VAL A 1 72 ? 28.175 -1.169 2.670 1.00 80.00 72 VAL A C 1
ATOM 557 O O . VAL A 1 72 ? 28.417 -1.858 3.661 1.00 80.00 72 VAL A O 1
ATOM 560 N N . ALA A 1 73 ? 29.079 -0.340 2.148 1.00 77.62 73 ALA A N 1
ATOM 561 C CA . ALA A 1 73 ? 30.359 -0.079 2.792 1.00 77.62 73 ALA A CA 1
ATOM 562 C C . ALA A 1 73 ? 30.122 0.682 4.108 1.00 77.62 73 ALA A C 1
ATOM 564 O O . ALA A 1 73 ? 29.921 1.893 4.117 1.00 77.62 73 ALA A O 1
ATOM 565 N N . LEU A 1 74 ? 30.139 -0.043 5.228 1.00 82.50 74 LEU A N 1
ATOM 566 C CA . LEU A 1 74 ? 29.995 0.521 6.577 1.00 82.50 74 LEU A CA 1
ATOM 567 C C . LEU A 1 74 ? 31.279 1.202 7.082 1.00 82.50 74 LEU A C 1
ATOM 569 O O . LEU A 1 74 ? 31.305 1.740 8.187 1.00 82.50 74 LEU A O 1
ATOM 573 N N . THR A 1 75 ? 32.359 1.170 6.300 1.00 81.62 75 THR A N 1
ATOM 574 C CA . THR A 1 75 ? 33.656 1.753 6.652 1.00 81.62 75 THR A CA 1
ATOM 575 C C . THR A 1 75 ? 34.077 2.733 5.565 1.00 81.62 75 THR A C 1
ATOM 577 O O . THR A 1 75 ? 34.191 2.360 4.398 1.00 81.62 75 THR A O 1
ATOM 580 N N . ALA A 1 76 ? 34.289 3.994 5.945 1.00 79.50 76 ALA A N 1
ATOM 581 C CA . ALA A 1 76 ? 34.783 5.012 5.027 1.00 79.50 76 ALA A CA 1
ATOM 582 C C . ALA A 1 76 ? 36.220 4.675 4.575 1.00 79.50 76 ALA A C 1
ATOM 584 O O . ALA A 1 76 ? 37.010 4.191 5.392 1.00 79.50 76 ALA A O 1
ATOM 585 N N . PRO A 1 77 ? 36.590 4.941 3.308 1.00 76.38 77 PRO A N 1
ATOM 586 C CA . PRO A 1 77 ? 37.964 4.777 2.851 1.00 76.38 77 PRO A CA 1
ATOM 587 C C . PRO A 1 77 ? 38.902 5.668 3.671 1.00 76.38 77 PRO A C 1
ATOM 589 O O . PRO A 1 77 ? 38.642 6.860 3.842 1.00 76.38 77 PRO A O 1
ATOM 592 N N . VAL A 1 78 ? 40.008 5.107 4.160 1.00 78.69 78 VAL A N 1
ATOM 593 C CA . VAL A 1 78 ? 41.073 5.906 4.773 1.00 78.69 78 VAL A CA 1
ATOM 594 C C . VAL A 1 78 ? 41.802 6.643 3.651 1.00 78.69 78 VAL A C 1
ATOM 596 O O . VAL A 1 78 ? 42.418 6.015 2.791 1.00 78.69 78 VAL A O 1
ATOM 599 N N . ILE A 1 79 ? 41.719 7.975 3.643 1.00 76.31 79 ILE A N 1
ATOM 600 C CA . ILE A 1 79 ? 42.526 8.815 2.754 1.00 76.31 79 ILE A CA 1
ATOM 601 C C . ILE A 1 79 ? 43.928 8.897 3.368 1.00 76.31 79 ILE A C 1
ATOM 603 O O . ILE A 1 79 ? 44.136 9.629 4.333 1.00 76.31 79 ILE A O 1
ATOM 607 N N . ASN A 1 80 ? 44.875 8.127 2.831 1.00 74.75 80 ASN A N 1
ATOM 608 C CA . ASN A 1 80 ? 46.294 8.293 3.144 1.00 74.75 80 ASN A CA 1
ATOM 609 C C . ASN A 1 80 ? 46.858 9.378 2.218 1.00 74.75 80 ASN A C 1
ATOM 611 O O . ASN A 1 80 ? 46.904 9.176 1.003 1.00 74.75 80 ASN A O 1
ATOM 615 N N . GLY A 1 81 ? 47.197 10.532 2.800 1.00 65.25 81 GLY A N 1
ATOM 616 C CA . GLY A 1 81 ? 47.955 11.595 2.133 1.00 65.25 81 GLY A CA 1
ATOM 617 C C . GLY A 1 81 ? 49.439 11.280 2.021 1.00 65.25 81 GLY A C 1
ATOM 618 O O . GLY A 1 81 ? 49.906 10.360 2.731 1.00 65.25 81 GLY A O 1
#

Foldseek 3Di:
DVVVVVVVVQVVVVVVVPDDDQCALVDADPVGDRDDDVSNVVVVVVVVCVCPPPVPPDPDPDDDDDDPDDDDPPDDDDDDD

Secondary structure (DSSP, 8-state):
-HHHHHHHHHHHHHTTT------TT--B-TTS-B---HHHHHHHHHHHHHHHTTTTT--SSS-------PPP--S------

Sequence (81 aa):
VIGIWFTALGISTMAFNLNGFNFNQSIIDSQGHVINTWADVLNRANLGFEVMHERNAHNFPLDLAAAEATPVALTAPVING